Protein AF-A0A841JL86-F1 (afdb_monomer_lite)

Structure (mmCIF, N/CA/C/O backbone):
data_AF-A0A841JL86-F1
#
_entry.id   AF-A0A841JL86-F1
#
loop_
_atom_site.group_PDB
_atom_site.id
_atom_site.type_symbol
_atom_site.label_atom_id
_atom_site.label_alt_id
_atom_site.label_comp_id
_atom_site.label_asym_id
_atom_site.label_entity_id
_atom_site.label_seq_id
_atom_site.pdbx_PDB_ins_code
_atom_site.Cartn_x
_atom_site.Cartn_y
_atom_site.Cartn_z
_atom_site.occupancy
_atom_site.B_iso_or_equiv
_atom_site.auth_seq_id
_atom_site.auth_comp_id
_atom_site.auth_asym_id
_atom_site.auth_atom_id
_atom_site.pdbx_PDB_model_num
ATOM 1 N N . MET A 1 1 ? -34.494 36.945 58.158 1.00 52.94 1 MET A N 1
ATOM 2 C CA . MET A 1 1 ? -33.811 37.135 56.851 1.00 52.94 1 MET A CA 1
ATOM 3 C C . MET A 1 1 ? -32.310 37.193 57.147 1.00 52.94 1 MET A C 1
ATOM 5 O O . MET A 1 1 ? -31.947 38.005 57.978 1.00 52.94 1 MET A O 1
ATOM 9 N N . ARG A 1 2 ? -31.415 36.324 56.650 1.00 53.53 2 ARG A N 1
ATOM 10 C CA . ARG A 1 2 ? -30.765 36.503 55.330 1.00 53.53 2 ARG A CA 1
ATOM 11 C C . ARG A 1 2 ? -29.889 35.318 54.840 1.00 53.53 2 ARG A C 1
ATOM 13 O O . ARG A 1 2 ? -29.344 35.425 53.754 1.00 53.53 2 ARG A O 1
ATOM 20 N N . ASN A 1 3 ? -29.776 34.189 55.551 1.00 54.00 3 ASN A N 1
ATOM 21 C CA . ASN A 1 3 ? -28.613 33.297 55.334 1.00 54.00 3 ASN A CA 1
ATOM 22 C C . ASN A 1 3 ? -28.873 31.957 54.614 1.00 54.00 3 ASN A C 1
ATOM 24 O O . ASN A 1 3 ? -27.925 31.235 54.342 1.00 54.00 3 ASN A O 1
ATOM 28 N N . PHE A 1 4 ? -30.116 31.614 54.254 1.00 50.72 4 PHE A N 1
ATOM 29 C CA . PHE A 1 4 ? -30.413 30.319 53.605 1.00 50.72 4 PHE A CA 1
ATOM 30 C C . PHE A 1 4 ? -30.503 30.380 52.070 1.00 50.72 4 PHE A C 1
ATOM 32 O O . PHE A 1 4 ? -30.542 29.353 51.402 1.00 50.72 4 PHE A O 1
ATOM 39 N N . LYS A 1 5 ? -30.523 31.586 51.484 1.00 50.41 5 LYS A N 1
ATOM 40 C CA . LYS A 1 5 ? -30.648 31.758 50.026 1.00 50.41 5 LYS A CA 1
ATOM 41 C C . LYS A 1 5 ? -29.328 31.600 49.262 1.00 50.41 5 LYS A C 1
ATOM 43 O O . LYS A 1 5 ? -29.366 31.405 48.054 1.00 50.41 5 LYS A O 1
ATOM 48 N N . GLN A 1 6 ? -28.176 31.663 49.934 1.00 51.56 6 GLN A N 1
ATOM 49 C CA . GLN A 1 6 ? -26.870 31.624 49.259 1.00 51.56 6 GLN A CA 1
ATOM 50 C C . GLN A 1 6 ? -26.365 30.208 48.948 1.00 51.56 6 GLN A C 1
ATOM 52 O O . GLN A 1 6 ? -25.573 30.045 48.027 1.00 51.56 6 GLN A O 1
ATOM 57 N N . VAL A 1 7 ? -26.851 29.177 49.645 1.00 52.47 7 VAL A N 1
ATOM 58 C CA . VAL A 1 7 ? -26.375 27.796 49.435 1.00 52.47 7 VAL A CA 1
ATOM 59 C C . VAL A 1 7 ? -27.025 27.145 48.207 1.00 52.47 7 VAL A C 1
ATOM 61 O O . VAL A 1 7 ? -26.406 26.327 47.534 1.00 52.47 7 VAL A O 1
ATOM 64 N N . ALA A 1 8 ? -28.240 27.565 47.842 1.00 51.75 8 ALA A N 1
ATOM 65 C CA . ALA A 1 8 ? -28.951 27.027 46.681 1.00 51.75 8 ALA A CA 1
ATOM 66 C C . ALA A 1 8 ? -28.350 27.470 45.330 1.00 51.75 8 ALA A C 1
ATOM 68 O O . ALA A 1 8 ? -28.4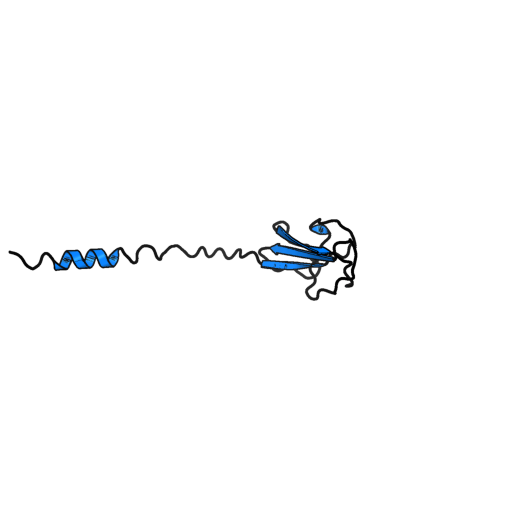63 26.748 44.345 1.00 51.75 8 ALA A O 1
ATOM 69 N N . LEU A 1 9 ? -27.683 28.630 45.273 1.00 51.38 9 LEU A N 1
ATOM 70 C CA . LEU A 1 9 ? -27.090 29.157 44.035 1.00 51.38 9 LEU A CA 1
ATOM 71 C C . LEU A 1 9 ? -25.735 28.520 43.689 1.00 51.38 9 LEU A C 1
ATOM 73 O O . LEU A 1 9 ? -25.386 28.445 42.515 1.00 51.38 9 LEU A O 1
ATOM 77 N N . GLY A 1 10 ? -24.991 28.022 44.683 1.00 48.88 10 GLY A N 1
ATOM 78 C CA . GLY A 1 10 ? -23.711 27.343 44.448 1.00 48.88 10 GLY A CA 1
ATOM 79 C C . GLY A 1 10 ? -23.862 25.938 43.854 1.00 48.88 10 GLY A C 1
ATOM 80 O O . GLY A 1 10 ? -22.982 25.469 43.139 1.00 48.88 10 GLY A O 1
ATOM 81 N N . LEU A 1 11 ? -24.996 25.279 44.106 1.00 50.16 11 LEU A N 1
ATOM 82 C CA . LEU A 1 11 ? -25.226 23.882 43.723 1.00 50.16 11 LEU A CA 1
ATOM 83 C C . LEU A 1 11 ? -25.736 23.723 42.280 1.00 50.16 11 LEU A C 1
ATOM 85 O O . LEU A 1 11 ? -25.483 22.702 41.647 1.00 50.16 11 LEU A O 1
ATOM 89 N N . ILE A 1 12 ? -26.386 24.749 41.723 1.00 51.75 12 ILE A N 1
ATOM 90 C CA . ILE A 1 12 ? -26.891 24.730 40.337 1.00 51.75 12 ILE 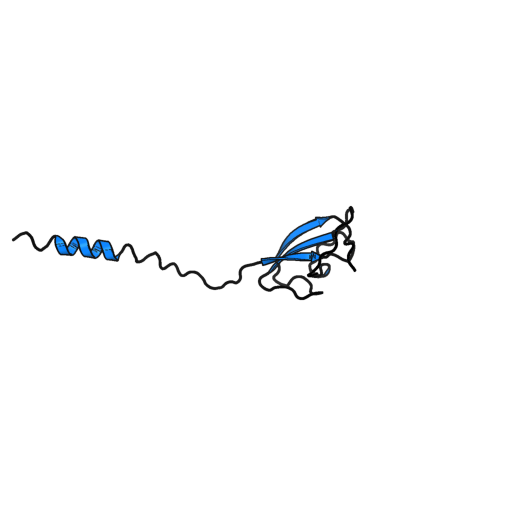A CA 1
ATOM 91 C C . ILE A 1 12 ? -25.750 24.961 39.328 1.00 51.75 12 ILE A C 1
ATOM 93 O O . ILE A 1 12 ? -25.764 24.394 38.238 1.00 51.75 12 ILE A O 1
ATOM 97 N N . ALA A 1 13 ? -24.713 25.719 39.703 1.00 52.50 13 ALA A N 1
ATOM 98 C CA . ALA A 1 13 ? -23.541 25.944 38.853 1.00 52.50 13 ALA A CA 1
ATOM 99 C C . ALA A 1 13 ? -22.618 24.711 38.742 1.00 52.50 13 ALA A C 1
ATOM 101 O O . ALA A 1 13 ? -21.931 24.553 37.736 1.00 52.50 13 ALA A O 1
ATOM 102 N N . GLY A 1 14 ? -22.626 23.811 39.734 1.00 50.16 14 GLY A N 1
ATOM 103 C CA . GLY A 1 14 ? -21.842 22.568 39.692 1.00 50.16 14 GLY A CA 1
ATOM 104 C C . GLY A 1 14 ? -22.393 21.519 38.718 1.00 50.16 14 GLY A C 1
ATOM 105 O O . GLY A 1 14 ? -21.633 20.716 38.185 1.00 50.16 14 GLY A O 1
ATOM 106 N N . ALA A 1 15 ? -23.701 21.545 38.442 1.00 50.75 15 ALA A N 1
ATOM 107 C CA . ALA A 1 15 ? -24.363 20.548 37.600 1.00 50.75 15 ALA A CA 1
ATOM 108 C C . ALA A 1 15 ? -24.296 20.857 36.090 1.00 50.75 15 ALA A C 1
ATOM 110 O O . ALA A 1 15 ? -24.450 19.946 35.280 1.00 50.75 15 ALA A O 1
ATOM 111 N N . LEU A 1 16 ? -24.037 22.109 35.686 1.00 50.53 16 LEU A N 1
ATOM 112 C CA . LEU A 1 16 ? -23.990 22.477 34.262 1.00 50.53 16 LEU A CA 1
ATOM 113 C C . LEU A 1 16 ? -22.627 22.209 33.591 1.00 50.53 16 LEU A C 1
ATOM 115 O O . LEU A 1 16 ? -22.546 22.165 32.366 1.00 50.53 16 LEU A O 1
ATOM 119 N N . ALA A 1 17 ? -21.558 22.007 34.369 1.00 49.53 17 ALA A N 1
ATOM 120 C CA . ALA A 1 17 ? -20.205 21.800 33.841 1.00 49.53 17 ALA A CA 1
ATOM 121 C C . ALA A 1 17 ? -19.926 20.357 33.376 1.00 49.53 17 ALA A C 1
ATOM 123 O O . ALA A 1 17 ? -18.955 20.120 32.663 1.00 49.53 17 ALA A O 1
ATOM 124 N N . ILE A 1 18 ? -20.787 19.397 33.729 1.00 52.56 18 ILE A N 1
ATOM 125 C CA . ILE A 1 18 ? -20.661 17.979 33.334 1.00 52.56 18 ILE A CA 1
ATOM 126 C C . ILE A 1 18 ? -21.625 17.645 32.174 1.00 52.56 18 ILE A C 1
ATOM 128 O O . ILE A 1 18 ? -21.863 16.489 31.849 1.00 52.56 18 ILE A O 1
ATOM 132 N N . GLY A 1 19 ? -22.219 18.659 31.534 1.00 50.62 19 GLY A N 1
ATOM 133 C CA . GLY A 1 19 ? -23.186 18.475 30.444 1.00 50.62 19 GLY A CA 1
ATOM 134 C C . GLY A 1 19 ? -22.576 18.358 29.043 1.00 50.62 19 GLY A C 1
ATOM 135 O O . GLY A 1 19 ? -23.261 17.918 28.126 1.00 50.62 19 GLY A O 1
ATOM 136 N N . PHE A 1 20 ? -21.303 18.725 28.855 1.00 52.38 20 PHE A N 1
ATOM 137 C CA . PHE A 1 20 ? -20.684 18.793 27.519 1.00 52.38 20 PHE A CA 1
ATOM 138 C C . PHE A 1 20 ? -19.585 17.754 27.268 1.00 52.38 20 PHE A C 1
ATOM 140 O O . PHE A 1 20 ? -19.087 17.650 26.152 1.00 52.38 20 PHE A O 1
ATOM 147 N N . SER A 1 21 ? -19.245 16.914 28.248 1.00 49.00 21 SER A N 1
ATOM 148 C CA . SER A 1 21 ? -18.357 15.759 28.022 1.00 49.00 21 SER A CA 1
ATOM 149 C C . SER A 1 21 ? -19.085 14.562 27.399 1.00 49.00 21 SER A C 1
ATOM 151 O O . SER A 1 21 ? -18.511 13.486 27.275 1.00 49.00 21 SER A O 1
ATOM 153 N N . ALA A 1 22 ? -20.349 14.740 27.011 1.00 50.78 22 ALA A N 1
ATOM 154 C CA . ALA A 1 22 ? -21.134 13.770 26.263 1.00 50.78 22 ALA A CA 1
ATOM 155 C C . ALA A 1 22 ? -21.233 14.148 24.777 1.00 50.78 22 ALA A C 1
ATOM 157 O O . ALA A 1 22 ? -22.235 13.841 24.131 1.00 50.78 22 ALA A O 1
ATOM 158 N N . PHE A 1 23 ? -20.182 14.749 24.200 1.00 56.84 23 PHE A N 1
ATOM 159 C CA . PHE A 1 23 ? -19.900 14.510 22.783 1.00 56.84 23 PHE A CA 1
ATOM 160 C C . PHE A 1 23 ? -19.541 13.033 22.642 1.00 56.84 23 PHE A C 1
ATOM 162 O O . PHE A 1 23 ? -18.381 12.631 22.682 1.00 56.84 23 PHE A O 1
ATOM 169 N N . THR A 1 24 ? -20.604 12.228 22.628 1.00 55.31 24 THR A N 1
ATOM 170 C CA . THR A 1 24 ? -20.813 11.093 21.747 1.00 55.31 24 THR A CA 1
ATOM 171 C C . THR A 1 24 ? -19.574 10.805 20.930 1.00 55.31 24 THR A C 1
ATOM 173 O O . THR A 1 24 ? -19.382 11.339 19.845 1.00 55.31 24 THR A O 1
ATOM 176 N N . ASN A 1 25 ? -18.728 9.945 21.486 1.00 54.38 25 ASN A N 1
ATOM 177 C CA . ASN A 1 25 ? -17.745 9.200 20.732 1.00 54.38 25 ASN A CA 1
ATOM 178 C C . ASN A 1 25 ? -18.502 8.613 19.526 1.00 54.38 25 ASN A C 1
ATOM 180 O O . ASN A 1 25 ? -19.371 7.760 19.754 1.00 54.38 25 ASN A O 1
ATOM 184 N N . PRO A 1 26 ? -18.304 9.081 18.276 1.00 53.62 26 PRO A N 1
ATOM 185 C CA . PRO A 1 26 ? -18.971 8.463 17.149 1.00 53.62 26 PRO A CA 1
ATOM 186 C C . PRO A 1 26 ? -18.294 7.111 16.958 1.00 53.62 26 PRO A C 1
ATOM 188 O O . PRO A 1 26 ? -17.310 6.967 16.239 1.00 53.62 26 PRO A O 1
ATOM 191 N N . SER A 1 27 ? -18.812 6.098 17.649 1.00 50.56 27 SER A N 1
ATOM 192 C CA . SER A 1 27 ? -18.476 4.699 17.426 1.00 50.56 27 SER A CA 1
ATOM 193 C C . SER A 1 27 ? -19.120 4.239 16.117 1.00 50.56 27 SER A C 1
ATOM 195 O O . SER A 1 27 ? -19.943 3.331 16.086 1.00 50.56 27 SER A O 1
ATOM 197 N N . SER A 1 28 ? -18.727 4.866 15.014 1.00 51.62 28 SER A N 1
ATOM 198 C CA . SER A 1 28 ? -18.667 4.218 13.716 1.00 51.62 28 SER A CA 1
ATOM 199 C C . SER A 1 28 ? -17.184 4.119 13.397 1.00 51.62 28 SER A C 1
ATOM 201 O O . SER A 1 28 ? -16.608 4.996 12.756 1.00 51.62 28 SER A O 1
ATOM 203 N N . ASN A 1 29 ? -16.546 3.072 13.921 1.00 53.31 29 ASN A N 1
ATOM 204 C CA . ASN A 1 29 ? -15.147 2.728 13.677 1.00 53.31 29 ASN A CA 1
ATOM 205 C C . ASN A 1 29 ? -14.936 2.281 12.211 1.00 53.31 29 ASN A C 1
ATOM 207 O O . ASN A 1 29 ? -14.329 1.253 11.944 1.00 53.31 29 ASN A O 1
ATOM 211 N N . ASN A 1 30 ? -15.387 3.071 11.232 1.00 60.50 30 ASN A N 1
ATOM 212 C CA . ASN A 1 30 ? -14.877 3.017 9.863 1.00 60.50 30 ASN A CA 1
ATOM 213 C C . ASN A 1 30 ? -13.514 3.714 9.836 1.00 60.50 30 ASN A C 1
ATOM 215 O O . ASN A 1 30 ? -13.292 4.682 9.109 1.00 60.50 30 ASN A O 1
ATOM 219 N N . ARG A 1 31 ? -12.602 3.263 10.700 1.00 76.31 31 ARG A N 1
ATOM 220 C CA . ARG A 1 31 ? -11.249 3.791 10.746 1.00 76.31 31 ARG A CA 1
ATOM 221 C C . ARG A 1 31 ? -10.552 3.303 9.484 1.00 76.31 31 ARG A C 1
ATOM 223 O O . ARG A 1 31 ? -10.275 2.115 9.340 1.00 76.31 31 ARG A O 1
ATOM 230 N N . LEU A 1 32 ? -10.331 4.225 8.551 1.00 86.44 32 LEU A N 1
ATOM 231 C CA . LEU A 1 32 ? -9.537 3.949 7.365 1.00 86.44 32 LEU A CA 1
ATOM 232 C C . LEU A 1 32 ? -8.154 3.475 7.817 1.00 86.44 32 LEU A C 1
ATOM 234 O O . LEU A 1 32 ? -7.477 4.144 8.600 1.00 86.44 32 LEU A O 1
ATOM 238 N N . THR A 1 33 ? -7.784 2.284 7.369 1.00 90.50 33 THR A N 1
ATOM 239 C CA . THR A 1 33 ? -6.488 1.666 7.617 1.00 90.50 33 THR A CA 1
ATOM 240 C C . THR A 1 33 ? -5.754 1.600 6.291 1.00 90.50 33 THR A C 1
ATOM 242 O O . THR A 1 33 ? -6.322 1.201 5.273 1.00 90.50 33 THR A O 1
ATOM 245 N N . THR A 1 34 ? -4.499 2.035 6.292 1.00 92.88 34 THR A N 1
ATOM 246 C CA . THR A 1 34 ? -3.655 2.004 5.100 1.00 92.88 34 THR A CA 1
ATOM 247 C C . THR A 1 34 ? -3.005 0.636 4.973 1.00 92.88 34 THR A C 1
ATOM 249 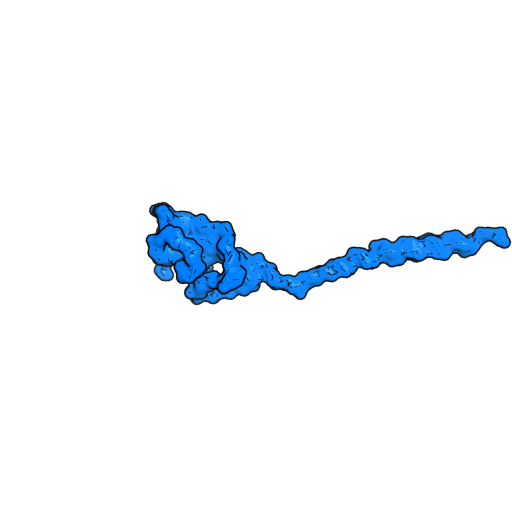O O . THR A 1 34 ? -2.372 0.159 5.914 1.00 92.88 34 THR A O 1
ATOM 252 N N . TYR A 1 35 ? -3.158 0.025 3.804 1.00 93.25 35 TYR A N 1
ATOM 253 C CA . TYR A 1 35 ? -2.515 -1.229 3.438 1.00 93.25 35 TYR A CA 1
ATOM 254 C C . TYR A 1 35 ? -1.665 -1.011 2.194 1.00 93.25 35 TYR A C 1
ATOM 256 O O . TYR A 1 35 ? -2.064 -0.290 1.279 1.00 93.25 35 TYR A O 1
ATOM 264 N N . THR A 1 36 ? -0.512 -1.666 2.150 1.00 94.44 36 THR A N 1
ATOM 265 C CA . THR A 1 36 ? 0.379 -1.636 0.994 1.00 94.44 36 THR A CA 1
ATOM 266 C C . THR A 1 36 ? 0.039 -2.790 0.054 1.00 94.44 36 THR A C 1
ATOM 268 O O . THR A 1 36 ? -0.081 -3.942 0.473 1.00 94.44 36 THR A O 1
ATOM 271 N N . PHE A 1 37 ? -0.117 -2.482 -1.227 1.00 94.62 37 PHE A N 1
ATOM 272 C CA . PHE A 1 37 ? -0.422 -3.427 -2.294 1.00 94.62 37 PHE A CA 1
ATOM 273 C C . PHE A 1 37 ? 0.746 -3.484 -3.279 1.00 94.62 37 PHE A C 1
ATOM 275 O O . PHE A 1 37 ? 1.388 -2.472 -3.558 1.00 94.62 37 PHE A O 1
ATOM 282 N N . ALA A 1 38 ? 1.008 -4.663 -3.830 1.00 94.69 38 ALA A N 1
ATOM 283 C CA . ALA A 1 38 ? 1.999 -4.889 -4.872 1.00 94.69 38 ALA A CA 1
ATOM 284 C C . ALA A 1 38 ? 1.442 -4.531 -6.252 1.00 94.69 38 ALA A C 1
ATOM 286 O O . ALA A 1 38 ? 0.268 -4.762 -6.518 1.00 94.69 38 ALA A O 1
ATOM 287 N N . HIS A 1 39 ? 2.289 -4.041 -7.151 1.00 94.19 39 HIS A N 1
ATOM 288 C CA . HIS A 1 39 ? 1.928 -3.715 -8.527 1.00 94.19 39 HIS A CA 1
ATOM 289 C C . HIS A 1 39 ? 2.660 -4.656 -9.514 1.00 94.19 39 HIS A C 1
ATOM 291 O O . HIS A 1 39 ? 3.744 -4.338 -10.019 1.00 94.19 39 HIS A O 1
ATOM 297 N N . PRO A 1 40 ? 2.113 -5.859 -9.788 1.00 89.44 40 PRO A N 1
ATOM 298 C CA . PRO A 1 40 ? 2.789 -6.892 -10.581 1.00 89.44 40 PRO A CA 1
ATOM 299 C C . PRO A 1 40 ? 2.904 -6.557 -12.073 1.00 89.44 40 PRO A C 1
ATOM 301 O O . PRO A 1 40 ? 3.743 -7.133 -12.764 1.00 89.44 40 PRO A O 1
ATOM 304 N N . ALA A 1 41 ? 2.098 -5.621 -12.583 1.00 84.69 41 ALA A N 1
ATOM 305 C CA . ALA A 1 41 ? 2.026 -5.308 -14.009 1.00 84.69 41 ALA A CA 1
ATOM 306 C C . ALA A 1 41 ? 3.267 -4.576 -14.562 1.00 84.69 41 ALA A C 1
ATOM 308 O O . ALA A 1 41 ? 3.366 -4.408 -15.776 1.00 84.69 41 ALA A O 1
ATOM 309 N N . LYS A 1 42 ? 4.217 -4.159 -13.702 1.00 86.88 42 LYS A N 1
ATOM 310 C CA . LYS A 1 42 ? 5.463 -3.458 -14.089 1.00 86.88 42 LYS A CA 1
ATOM 311 C C . LYS A 1 42 ? 5.194 -2.318 -15.076 1.00 86.88 42 LYS A C 1
ATOM 313 O O . LYS A 1 42 ? 5.789 -2.240 -16.148 1.00 86.88 42 LYS A O 1
ATOM 318 N N . SER A 1 43 ? 4.261 -1.454 -14.706 1.00 90.50 43 SER A N 1
ATOM 319 C CA . SER A 1 43 ? 3.827 -0.318 -15.512 1.00 90.50 43 SER A CA 1
ATOM 320 C C . SER A 1 43 ? 3.768 0.934 -14.642 1.00 90.50 43 SER A C 1
ATOM 322 O O . SER A 1 43 ? 3.898 0.860 -13.421 1.00 90.50 43 SER A O 1
ATOM 324 N N . THR A 1 44 ? 3.583 2.091 -15.267 1.00 91.69 44 THR A N 1
ATOM 325 C CA . THR A 1 44 ? 3.358 3.375 -14.587 1.00 91.69 44 THR A CA 1
ATOM 326 C C . THR A 1 44 ? 1.879 3.644 -14.303 1.00 91.69 44 THR A C 1
ATOM 328 O O . THR A 1 44 ? 1.523 4.732 -13.851 1.00 91.69 44 THR A O 1
ATOM 331 N N . SER A 1 45 ? 1.006 2.677 -14.594 1.00 90.69 45 SER A N 1
ATOM 332 C CA . SER A 1 45 ? -0.431 2.806 -14.387 1.00 90.69 45 SER A CA 1
ATOM 333 C C . SER A 1 45 ? -0.757 2.797 -12.897 1.00 90.69 45 SER A C 1
ATOM 335 O O . SER A 1 45 ? -0.335 1.911 -12.166 1.00 90.69 45 SER A O 1
ATOM 337 N N . ASN A 1 46 ? -1.528 3.781 -12.441 1.00 88.69 46 ASN A N 1
ATOM 338 C CA . ASN A 1 46 ? -1.974 3.865 -11.051 1.00 88.69 46 ASN A CA 1
ATOM 339 C C . ASN A 1 46 ? -3.450 3.459 -10.903 1.00 88.69 46 ASN A C 1
ATOM 341 O O . ASN A 1 46 ? -4.183 4.010 -10.078 1.00 88.69 46 ASN A O 1
ATOM 345 N N . ASN A 1 47 ? -3.928 2.531 -11.736 1.00 91.62 47 ASN A N 1
ATOM 346 C CA . ASN A 1 47 ? -5.291 2.038 -11.592 1.00 91.62 47 ASN A CA 1
ATOM 347 C C . ASN A 1 47 ? -5.354 1.067 -10.420 1.00 91.62 47 ASN A C 1
ATOM 349 O O . ASN A 1 47 ? -4.533 0.165 -10.297 1.00 91.62 47 ASN A O 1
ATOM 353 N N . ARG A 1 48 ? -6.401 1.184 -9.603 1.00 90.94 48 ARG A N 1
ATOM 354 C CA . ARG A 1 48 ? -6.671 0.286 -8.470 1.00 90.94 48 ARG A CA 1
ATOM 355 C C . ARG A 1 48 ? -6.563 -1.201 -8.838 1.00 90.94 48 ARG A C 1
ATOM 357 O O . ARG A 1 48 ? -6.057 -1.995 -8.056 1.00 90.94 48 ARG A O 1
ATOM 364 N N . THR A 1 49 ? -7.049 -1.582 -10.017 1.00 91.88 49 THR A N 1
ATOM 365 C CA . THR A 1 49 ? -7.057 -2.970 -10.512 1.00 91.88 49 THR A CA 1
ATOM 366 C C . THR A 1 49 ? -5.674 -3.526 -10.824 1.00 91.88 49 THR A C 1
ATOM 368 O O . THR A 1 49 ? -5.527 -4.739 -10.934 1.00 91.88 49 THR A O 1
ATOM 371 N N . ASP A 1 50 ? -4.671 -2.660 -10.942 1.00 92.56 50 ASP A N 1
ATOM 372 C CA . ASP A 1 50 ? -3.297 -3.056 -11.244 1.00 92.56 50 ASP A CA 1
ATOM 373 C C . ASP A 1 50 ? -2.517 -3.397 -9.962 1.00 92.56 50 ASP A C 1
ATOM 375 O O . ASP A 1 50 ? -1.399 -3.908 -10.026 1.00 92.56 50 ASP A O 1
ATOM 379 N N . PHE A 1 51 ? -3.121 -3.156 -8.791 1.00 93.62 51 PHE A N 1
ATOM 380 C CA . PHE A 1 51 ? -2.566 -3.460 -7.478 1.00 93.62 51 PHE A CA 1
ATOM 381 C C . PHE A 1 51 ? -3.196 -4.706 -6.869 1.00 93.62 51 PHE A C 1
ATOM 383 O O . PHE A 1 51 ? -4.402 -4.915 -6.966 1.00 93.62 51 PHE A O 1
ATOM 390 N N . VAL A 1 52 ? -2.392 -5.498 -6.171 1.00 94.81 52 VAL A N 1
ATOM 391 C CA . VAL A 1 52 ? -2.785 -6.758 -5.542 1.00 94.81 52 VAL A CA 1
ATOM 392 C C . VAL A 1 52 ? -2.229 -6.809 -4.126 1.00 94.81 52 VAL A C 1
ATOM 394 O O . VAL A 1 52 ? -1.047 -6.549 -3.902 1.00 94.81 52 VAL A O 1
ATOM 397 N N . TYR A 1 53 ? -3.069 -7.142 -3.154 1.00 94.75 53 TYR A N 1
ATOM 398 C CA . TYR A 1 53 ? -2.641 -7.257 -1.772 1.00 94.75 53 TYR A CA 1
ATOM 399 C C . TYR A 1 53 ? -1.796 -8.506 -1.590 1.00 94.75 53 TYR A C 1
ATOM 401 O O . TYR A 1 53 ? -2.183 -9.599 -2.013 1.00 94.75 53 TYR A O 1
ATOM 409 N N . ARG A 1 54 ? -0.652 -8.324 -0.935 1.00 92.00 54 ARG A N 1
ATOM 410 C CA . ARG A 1 54 ? 0.258 -9.392 -0.548 1.00 92.00 54 ARG A CA 1
ATOM 411 C C . ARG A 1 54 ? 0.574 -9.216 0.928 1.00 92.00 54 ARG A C 1
ATOM 413 O O . ARG A 1 54 ? 1.111 -8.186 1.326 1.00 92.00 54 ARG A O 1
ATOM 420 N N . SER A 1 55 ? 0.248 -10.218 1.732 1.00 88.69 55 SER A N 1
ATOM 421 C CA . SER A 1 55 ? 0.579 -10.274 3.160 1.00 88.69 55 SER A CA 1
ATOM 422 C C . SER A 1 55 ? 2.090 -10.277 3.397 1.00 88.69 55 SER A C 1
ATOM 424 O O . SER A 1 55 ? 2.559 -9.744 4.400 1.00 88.69 55 SER A O 1
ATOM 426 N N . ASN A 1 56 ? 2.853 -10.822 2.445 1.00 89.31 56 ASN A N 1
ATOM 427 C CA . ASN A 1 56 ? 4.305 -10.738 2.395 1.00 89.31 56 ASN A CA 1
ATOM 428 C C . ASN A 1 56 ? 4.740 -10.008 1.117 1.00 89.31 56 ASN A C 1
ATOM 430 O O . ASN A 1 56 ? 4.803 -10.598 0.036 1.00 89.31 56 ASN A O 1
ATOM 434 N N . LEU A 1 57 ? 4.997 -8.706 1.237 1.00 87.88 57 LEU A N 1
ATOM 435 C CA . LEU A 1 57 ? 5.478 -7.886 0.129 1.00 87.88 57 LEU A CA 1
ATOM 436 C C . LEU A 1 57 ? 6.925 -8.245 -0.197 1.00 87.88 57 LEU A C 1
ATOM 438 O O . LEU A 1 57 ? 7.816 -8.143 0.645 1.00 87.88 57 LEU A O 1
ATOM 442 N N . ALA A 1 58 ? 7.166 -8.602 -1.452 1.00 87.12 58 ALA A N 1
ATOM 443 C CA . ALA A 1 58 ? 8.519 -8.629 -1.974 1.00 87.12 58 ALA A CA 1
ATOM 444 C C . ALA A 1 58 ? 9.076 -7.204 -2.126 1.00 87.12 58 ALA A C 1
ATOM 446 O O . ALA A 1 58 ? 8.344 -6.212 -2.118 1.00 87.12 58 ALA A O 1
ATOM 447 N N . GLY A 1 59 ? 10.395 -7.113 -2.283 1.00 88.50 59 GLY A N 1
ATOM 448 C CA . GLY A 1 59 ? 11.072 -5.839 -2.490 1.00 88.50 59 GLY A CA 1
ATOM 449 C C . GLY A 1 59 ? 10.768 -5.188 -3.844 1.00 88.50 59 GLY A C 1
ATOM 450 O O . GLY A 1 59 ? 10.177 -5.776 -4.752 1.00 88.50 59 GLY A O 1
ATOM 451 N N . CYS A 1 60 ? 11.256 -3.959 -3.986 1.00 91.19 60 CYS A N 1
ATOM 452 C CA . CYS A 1 60 ? 11.223 -3.199 -5.228 1.00 91.19 60 CYS A CA 1
ATOM 453 C C . CYS A 1 60 ? 12.629 -3.103 -5.815 1.00 91.19 60 CYS A C 1
ATOM 455 O O . CYS A 1 60 ? 13.562 -2.709 -5.117 1.00 91.19 60 CYS A O 1
ATOM 457 N N . SER A 1 61 ? 12.791 -3.417 -7.101 1.00 92.25 61 SER A N 1
ATOM 458 C CA . SER A 1 61 ? 14.021 -3.081 -7.831 1.00 92.25 61 SER A CA 1
ATOM 459 C C . SER A 1 61 ? 13.877 -1.719 -8.506 1.00 92.25 61 SER A C 1
ATOM 461 O O . SER A 1 61 ? 12.815 -1.436 -9.064 1.00 92.25 61 SER A O 1
ATOM 463 N N . SER A 1 62 ? 14.936 -0.912 -8.534 1.00 91.31 62 SER A N 1
ATOM 464 C CA . SER A 1 62 ? 14.930 0.429 -9.133 1.00 91.31 62 SER A CA 1
ATOM 465 C C . SER A 1 62 ? 14.440 0.430 -10.589 1.00 91.31 62 SER A C 1
ATOM 467 O O . SER A 1 62 ? 14.995 -0.257 -11.445 1.00 91.31 62 SER A O 1
ATOM 469 N N . SER A 1 63 ? 13.383 1.197 -10.869 1.00 92.00 63 SER A N 1
ATOM 470 C CA . SER A 1 63 ? 12.780 1.377 -12.197 1.00 92.00 63 SER A CA 1
ATOM 471 C C . SER A 1 63 ? 11.836 2.589 -12.190 1.00 92.00 63 SER A C 1
ATOM 473 O O . SER A 1 63 ? 11.482 3.082 -11.122 1.00 92.00 63 SER A O 1
ATOM 475 N N . ALA A 1 64 ? 11.406 3.044 -13.371 1.00 89.94 64 ALA A N 1
ATOM 476 C CA . ALA A 1 64 ? 10.402 4.101 -13.528 1.00 89.94 64 ALA A CA 1
ATOM 477 C C . ALA A 1 64 ? 8.952 3.611 -13.331 1.00 89.94 64 ALA A C 1
ATOM 479 O O . ALA A 1 64 ? 8.041 4.427 -13.240 1.00 89.94 64 ALA A O 1
ATOM 480 N N . ASN A 1 65 ? 8.734 2.294 -13.276 1.00 92.25 65 ASN A N 1
ATOM 481 C CA . ASN A 1 65 ? 7.419 1.692 -13.050 1.00 92.25 65 ASN A CA 1
ATOM 482 C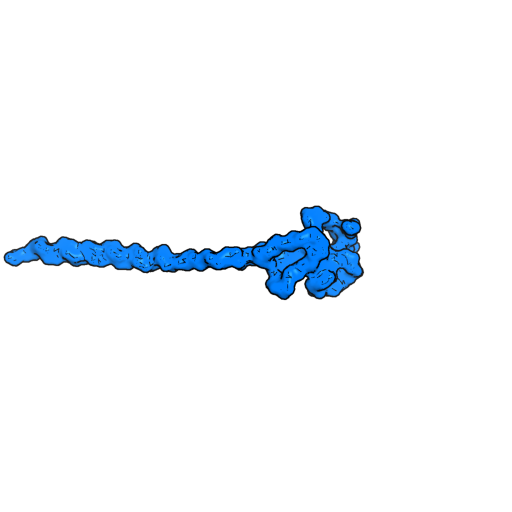 C . ASN A 1 65 ? 6.926 1.901 -11.612 1.00 92.25 65 ASN A C 1
ATOM 484 O O . ASN A 1 65 ? 7.675 2.364 -10.756 1.00 92.25 65 ASN A O 1
ATOM 488 N N . ILE A 1 66 ? 5.674 1.544 -11.338 1.00 93.44 66 ILE A N 1
ATOM 489 C CA . ILE A 1 66 ? 5.128 1.462 -9.984 1.00 93.44 66 ILE A CA 1
ATOM 490 C C . ILE A 1 66 ? 5.371 0.048 -9.444 1.00 93.44 66 ILE A C 1
ATOM 492 O O . ILE A 1 66 ? 5.073 -0.949 -10.109 1.00 93.44 66 ILE A O 1
ATOM 496 N N . CYS A 1 67 ? 5.918 -0.023 -8.230 1.00 93.69 67 CYS A N 1
ATOM 497 C CA . CYS A 1 67 ? 6.217 -1.265 -7.525 1.00 93.69 67 CYS A CA 1
ATOM 498 C C . CYS A 1 67 ? 5.158 -1.603 -6.479 1.00 93.69 67 CYS A C 1
ATOM 500 O O . CYS A 1 67 ? 4.668 -2.730 -6.423 1.00 93.69 67 CYS A O 1
ATOM 502 N N . THR A 1 68 ? 4.825 -0.629 -5.634 1.00 94.38 68 THR A N 1
ATOM 503 C CA . THR A 1 68 ? 3.810 -0.765 -4.591 1.00 94.38 68 THR A CA 1
ATOM 504 C C . THR A 1 68 ? 2.965 0.495 -4.513 1.00 94.38 68 THR A C 1
ATOM 506 O O . THR A 1 68 ? 3.383 1.573 -4.939 1.00 94.38 68 THR A O 1
ATOM 509 N N . GLY A 1 69 ? 1.757 0.348 -3.985 1.00 94.19 69 GLY A N 1
ATOM 510 C CA . GLY A 1 69 ? 0.847 1.451 -3.716 1.00 94.19 69 GLY A CA 1
ATOM 511 C C . GLY A 1 69 ? 0.198 1.271 -2.357 1.00 94.19 69 GLY A C 1
ATOM 512 O O . GLY A 1 69 ? -0.276 0.184 -2.031 1.00 94.19 69 GLY A O 1
ATOM 513 N N . ASP A 1 70 ? 0.172 2.337 -1.577 1.00 93.75 70 ASP A N 1
ATOM 514 C CA . ASP A 1 70 ? -0.521 2.407 -0.303 1.00 93.75 70 ASP A CA 1
ATOM 515 C C . ASP A 1 70 ? -1.953 2.876 -0.538 1.00 93.75 70 ASP A C 1
ATOM 517 O O . ASP A 1 70 ? -2.186 3.940 -1.118 1.00 93.75 70 ASP A O 1
ATOM 521 N N . TRP A 1 71 ? -2.918 2.088 -0.072 1.00 94.19 71 TRP A N 1
ATOM 522 C CA . TRP A 1 71 ? -4.342 2.362 -0.225 1.00 94.19 71 TRP A CA 1
ATOM 523 C C . TRP A 1 71 ? -5.035 2.328 1.132 1.00 94.19 71 TRP A C 1
ATOM 525 O O . TRP A 1 71 ? -4.846 1.399 1.920 1.00 94.19 71 TRP A O 1
ATOM 535 N N . SER A 1 72 ? -5.850 3.343 1.410 1.00 93.56 72 SER A N 1
ATOM 536 C CA . SER A 1 72 ? -6.588 3.463 2.665 1.00 93.56 72 SER A CA 1
ATOM 537 C C . SER A 1 72 ? -8.001 2.915 2.518 1.00 93.56 72 SER A C 1
ATOM 539 O O . SER A 1 72 ? -8.755 3.373 1.664 1.00 93.56 72 SER A O 1
ATOM 541 N N . GLN A 1 73 ? -8.371 1.933 3.341 1.00 92.62 73 GLN A N 1
ATOM 542 C CA . GLN A 1 73 ? -9.678 1.270 3.294 1.00 92.62 73 GLN A CA 1
ATOM 543 C C . GLN A 1 73 ? -10.139 0.808 4.680 1.00 92.62 73 GLN A C 1
ATOM 545 O O . GLN A 1 73 ? -9.357 0.708 5.620 1.00 92.62 73 GLN A O 1
ATOM 550 N N . THR A 1 74 ? -11.436 0.543 4.828 1.00 88.88 74 THR A N 1
ATOM 551 C CA . THR A 1 74 ? -12.054 0.191 6.120 1.00 88.88 74 THR A CA 1
ATOM 552 C C . THR A 1 74 ? -11.931 -1.286 6.489 1.00 88.88 74 THR A C 1
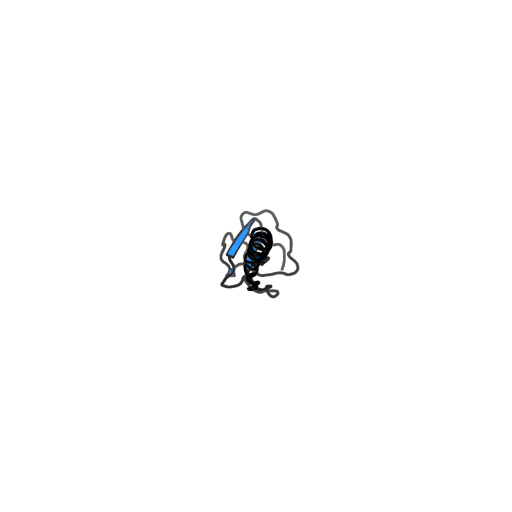ATOM 554 O O . THR A 1 74 ? -12.078 -1.633 7.656 1.00 88.88 74 THR A O 1
ATOM 557 N N . ALA A 1 75 ? -11.694 -2.160 5.511 1.00 88.44 75 ALA A N 1
ATOM 558 C CA . ALA A 1 75 ? -11.589 -3.600 5.710 1.00 88.44 75 ALA A CA 1
ATOM 559 C C . ALA A 1 75 ? -10.190 -4.092 5.342 1.00 88.44 75 ALA A C 1
ATOM 561 O O . ALA A 1 75 ? -9.601 -3.613 4.373 1.00 88.44 75 ALA A O 1
ATOM 562 N N . ALA A 1 76 ? -9.683 -5.078 6.080 1.00 90.19 76 ALA A N 1
ATOM 563 C CA . ALA A 1 76 ? -8.444 -5.745 5.711 1.00 90.19 76 ALA A CA 1
ATOM 564 C C . ALA A 1 76 ? -8.620 -6.465 4.358 1.00 90.19 76 ALA A C 1
ATOM 566 O O . ALA A 1 76 ? -9.596 -7.201 4.189 1.00 90.19 76 ALA A O 1
ATOM 567 N N . PRO A 1 77 ? -7.726 -6.243 3.381 1.00 92.81 77 PRO A N 1
ATOM 568 C CA . PRO A 1 77 ? -7.769 -6.952 2.107 1.00 92.81 77 PRO A CA 1
ATOM 569 C C . PRO A 1 77 ? -7.397 -8.432 2.282 1.00 92.81 77 PRO A C 1
ATOM 571 O O . PRO A 1 77 ? -6.592 -8.792 3.140 1.00 92.81 77 PRO A O 1
ATOM 574 N N . ALA A 1 78 ? -7.979 -9.295 1.449 1.00 93.94 78 ALA A N 1
ATOM 575 C CA . ALA A 1 78 ? -7.570 -10.694 1.344 1.00 93.94 78 ALA A CA 1
ATOM 576 C C . ALA A 1 78 ? -6.331 -10.830 0.445 1.00 93.94 78 ALA A C 1
ATOM 578 O O . ALA A 1 78 ? -6.118 -10.007 -0.446 1.00 93.94 78 ALA A O 1
ATOM 579 N N . GLU A 1 79 ? -5.527 -11.875 0.650 1.00 93.88 79 GLU A N 1
ATOM 580 C CA . GLU A 1 79 ? -4.393 -12.194 -0.228 1.00 93.88 79 GLU A CA 1
ATOM 581 C C . GLU A 1 79 ? -4.862 -12.289 -1.688 1.00 93.88 79 GLU A C 1
ATOM 583 O O . GLU A 1 79 ? -5.853 -12.958 -1.986 1.00 93.88 79 GLU A O 1
ATOM 588 N N . GLY A 1 80 ? -4.176 -11.601 -2.601 1.00 92.69 80 GLY A N 1
ATOM 589 C CA . GLY A 1 80 ? -4.552 -11.581 -4.015 1.00 92.69 80 GLY A CA 1
ATOM 590 C C . GLY A 1 80 ? -5.681 -10.603 -4.373 1.00 92.69 80 GLY A C 1
ATOM 591 O O . GLY A 1 80 ? -5.977 -10.435 -5.555 1.00 92.69 80 GLY A O 1
ATOM 592 N N . ALA A 1 81 ? -6.303 -9.929 -3.401 1.00 94.44 81 ALA A N 1
ATOM 593 C 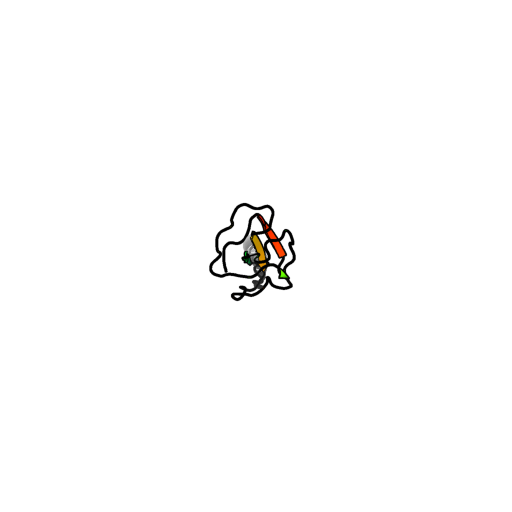CA . ALA A 1 81 ? -7.366 -8.967 -3.675 1.00 94.44 81 ALA A CA 1
ATOM 594 C C . ALA A 1 81 ? -6.809 -7.610 -4.124 1.00 94.44 81 ALA A C 1
ATOM 596 O O . ALA A 1 81 ? -5.798 -7.130 -3.613 1.00 94.44 81 ALA A O 1
ATOM 597 N N . ASN A 1 82 ? -7.511 -6.941 -5.035 1.00 95.06 82 ASN A N 1
ATOM 598 C CA . ASN A 1 82 ? -7.253 -5.531 -5.322 1.00 95.06 82 ASN A CA 1
ATOM 599 C C . ASN A 1 82 ? -7.683 -4.647 -4.131 1.00 95.06 82 ASN A C 1
ATOM 601 O O . ASN A 1 82 ? -8.502 -5.087 -3.314 1.00 95.06 82 ASN A O 1
ATOM 605 N N . PRO A 1 83 ? -7.213 -3.385 -4.041 1.00 94.81 83 PRO A N 1
ATOM 606 C CA . PRO A 1 83 ? -7.749 -2.433 -3.071 1.00 94.81 83 PRO A CA 1
ATOM 607 C C . PRO A 1 83 ? -9.269 -2.330 -3.195 1.00 94.81 83 PRO A C 1
ATOM 609 O O . PRO A 1 83 ? -9.815 -2.517 -4.281 1.00 94.81 83 PRO A O 1
ATOM 612 N N . ALA A 1 84 ? -9.979 -2.051 -2.108 1.00 92.88 84 ALA A N 1
ATOM 613 C CA . ALA A 1 84 ? -11.438 -1.975 -2.120 1.00 92.88 84 ALA A CA 1
ATOM 614 C C . ALA A 1 84 ? -11.949 -0.865 -3.062 1.00 92.88 84 ALA A C 1
ATOM 616 O O . ALA A 1 84 ? -11.251 0.107 -3.336 1.00 92.88 84 ALA A O 1
ATOM 617 N N . ILE A 1 85 ? -13.188 -0.971 -3.554 1.00 90.25 85 ILE A N 1
ATOM 618 C CA . ILE A 1 85 ? -13.787 0.061 -4.430 1.00 90.25 85 ILE A CA 1
ATOM 619 C C . ILE A 1 85 ? -13.805 1.447 -3.772 1.00 90.25 85 ILE A C 1
ATOM 621 O O . ILE A 1 85 ? -13.657 2.453 -4.457 1.00 90.25 85 ILE A O 1
ATOM 625 N N . ASN A 1 86 ? -13.973 1.493 -2.451 1.00 86.50 86 ASN A N 1
ATOM 626 C CA . ASN A 1 86 ? -13.951 2.713 -1.651 1.00 86.50 86 ASN A CA 1
ATOM 627 C C . ASN A 1 86 ? -12.547 3.078 -1.140 1.00 86.50 86 ASN A C 1
ATOM 629 O O . ASN A 1 86 ? -12.434 3.983 -0.315 1.00 86.50 86 ASN A O 1
ATOM 633 N N . ALA A 1 87 ? -11.503 2.360 -1.563 1.00 91.19 87 ALA A N 1
ATOM 634 C CA . ALA A 1 87 ? -10.147 2.633 -1.127 1.00 91.19 87 ALA A CA 1
ATOM 635 C C . ALA A 1 87 ? -9.621 3.917 -1.770 1.00 91.19 87 ALA A C 1
ATOM 637 O O . ALA A 1 87 ? -9.814 4.155 -2.965 1.00 91.19 87 ALA A O 1
ATOM 638 N N . THR A 1 88 ? -8.919 4.727 -0.986 1.00 90.75 88 THR A N 1
ATOM 639 C CA . THR A 1 88 ? -8.284 5.954 -1.470 1.00 90.75 88 THR A CA 1
ATOM 640 C C . THR A 1 88 ? -6.783 5.734 -1.658 1.00 90.75 88 THR A C 1
ATOM 642 O O . THR A 1 88 ? -6.142 5.163 -0.770 1.00 90.75 88 THR A O 1
ATOM 645 N N . PRO A 1 89 ? -6.194 6.156 -2.793 1.00 89.62 89 PRO A N 1
ATOM 646 C CA . PRO A 1 89 ? -4.752 6.075 -2.978 1.00 89.62 89 PRO A CA 1
ATOM 647 C C . PRO A 1 89 ? -4.068 7.068 -2.034 1.00 89.62 89 PRO A C 1
ATOM 649 O O . PRO A 1 89 ? -4.472 8.228 -1.946 1.00 89.62 89 PRO A O 1
ATOM 652 N N . VAL A 1 90 ? -3.041 6.605 -1.325 1.00 90.62 90 VAL A N 1
ATOM 653 C CA . VAL A 1 90 ? -2.245 7.415 -0.395 1.00 90.62 90 VAL A CA 1
ATOM 654 C C . VAL A 1 90 ? -0.928 7.797 -1.060 1.00 90.62 90 VAL A C 1
ATOM 656 O O . VAL A 1 90 ? -0.673 8.977 -1.289 1.00 90.62 90 VAL A O 1
ATOM 659 N N . THR A 1 91 ? -0.130 6.791 -1.423 1.00 93.00 91 THR A N 1
ATOM 660 C CA . THR A 1 91 ? 1.214 6.964 -1.990 1.00 93.00 91 THR A CA 1
ATOM 661 C C . THR A 1 91 ? 1.522 5.821 -2.950 1.00 93.00 91 THR A C 1
ATOM 663 O O . THR A 1 91 ? 1.052 4.704 -2.757 1.00 93.00 91 THR A O 1
ATOM 666 N N . VAL A 1 92 ? 2.340 6.079 -3.971 1.00 92.94 92 VAL A N 1
ATOM 667 C CA . VAL A 1 92 ? 2.919 5.038 -4.829 1.00 92.94 92 VAL A CA 1
ATOM 668 C C . VAL A 1 92 ? 4.436 5.071 -4.738 1.00 92.94 92 VAL A C 1
ATOM 670 O O . VAL A 1 92 ? 5.037 6.144 -4.711 1.00 92.94 92 VAL A O 1
ATOM 673 N N . ASN A 1 93 ? 5.049 3.893 -4.710 1.00 91.69 93 ASN A N 1
ATOM 674 C CA . ASN A 1 93 ? 6.497 3.741 -4.707 1.00 91.69 93 ASN A CA 1
ATOM 675 C C . ASN A 1 93 ? 6.957 3.222 -6.064 1.00 91.69 93 ASN A C 1
ATOM 677 O O . ASN A 1 93 ? 6.450 2.213 -6.567 1.00 91.69 93 ASN A O 1
ATOM 681 N N . SER A 1 94 ? 7.942 3.900 -6.645 1.00 93.44 94 SER A N 1
ATOM 682 C CA . SER A 1 94 ? 8.518 3.501 -7.923 1.00 93.44 94 SER A CA 1
ATOM 683 C C . SER A 1 94 ? 9.428 2.276 -7.797 1.00 93.44 94 SER A C 1
ATOM 685 O O . SER A 1 94 ? 10.116 2.073 -6.798 1.00 93.44 94 SER A O 1
ATOM 687 N N . GLY A 1 95 ? 9.441 1.463 -8.845 1.00 92.38 95 GLY A N 1
ATOM 688 C CA . GLY A 1 95 ? 10.250 0.266 -9.001 1.00 92.38 95 GLY A CA 1
ATOM 689 C C . GLY A 1 95 ? 9.515 -0.823 -9.779 1.00 92.38 95 GLY A C 1
ATOM 690 O O . GLY A 1 95 ? 8.358 -0.674 -10.159 1.00 92.38 95 GLY A O 1
ATOM 691 N N . ASN A 1 96 ? 10.181 -1.955 -9.983 1.00 91.62 96 ASN A N 1
ATOM 692 C CA . ASN A 1 96 ? 9.514 -3.192 -10.374 1.00 91.62 96 ASN A CA 1
ATOM 693 C C . ASN A 1 96 ? 9.313 -4.059 -9.140 1.00 91.62 96 ASN A C 1
ATOM 695 O O . ASN A 1 96 ? 10.270 -4.317 -8.405 1.00 91.62 96 ASN A O 1
ATOM 699 N N . TYR A 1 97 ? 8.087 -4.539 -8.957 1.00 92.38 97 TYR A N 1
ATOM 700 C CA . TYR A 1 97 ? 7.796 -5.551 -7.954 1.00 92.38 97 TYR A CA 1
ATOM 701 C C . TYR A 1 97 ? 8.548 -6.847 -8.290 1.00 92.38 97 TYR A C 1
ATOM 703 O O . TYR A 1 97 ? 8.488 -7.325 -9.428 1.00 92.38 97 TYR A O 1
ATOM 711 N N . THR A 1 98 ? 9.296 -7.387 -7.323 1.00 90.75 98 THR A N 1
ATOM 712 C CA . THR A 1 98 ? 10.123 -8.596 -7.513 1.00 90.75 98 THR A CA 1
ATOM 713 C C . THR A 1 98 ? 9.453 -9.875 -7.014 1.00 90.75 98 THR A C 1
ATOM 715 O O . THR A 1 98 ? 9.994 -10.963 -7.205 1.00 90.75 98 THR A O 1
ATOM 718 N N . GLY A 1 99 ? 8.278 -9.759 -6.394 1.00 82.69 99 GLY A N 1
ATOM 719 C CA . GLY A 1 99 ? 7.503 -10.895 -5.904 1.00 82.69 99 GLY A CA 1
ATOM 720 C C . GLY A 1 99 ? 6.697 -11.559 -7.011 1.00 82.69 99 GLY A C 1
ATOM 721 O O . GLY A 1 99 ? 6.282 -10.899 -7.965 1.00 82.69 99 GLY A O 1
ATOM 722 N N . MET A 1 100 ? 6.481 -12.865 -6.859 1.00 61.69 100 MET A N 1
ATOM 723 C CA . MET A 1 100 ? 5.646 -13.689 -7.739 1.00 61.69 100 MET A CA 1
ATOM 724 C C . MET A 1 100 ? 4.217 -13.791 -7.200 1.00 61.69 100 MET A C 1
ATOM 726 O O . MET A 1 100 ? 4.039 -13.956 -5.975 1.00 61.69 100 MET A O 1
#

Organism: NCBI:txid354630

Foldseek 3Di:
DDPPVVVVVVVVVVVVVPVPVPPPPPPPQLPWDKAKWFQQPQAQDPDQVSTFGDPDFADFADDQHWGMWIWTGSDDDDGGDGPDPPIDTDDTDDGHGPDD

Sequence (100 aa):
MRNFKQVALGLIAGALAIGFSAFTNPSSNNRLTTYTFAHPAKSTSNNRTDFVYRSNLAGCSSSANICTGDWSQTAAPAEGANPAINATPVTVNSGNYTGM

pLDDT: mean 79.26, std 18.23, range [48.88, 95.06]

Radius of gyration: 26.83 Å; chains: 1; bounding box: 49×51×72 Å

Secondary structure (DSSP, 8-state):
--SSSSHHHHHHHHHSTTSSTT----------EEEEEE-TT-SS---GGG-EE-SSPPPEEEEEEEEEEEEEESSPPPTTPPPPTTPEEEEEEEEEE---